Protein AF-A0A359FTW3-F1 (afdb_monomer)

Nearest PDB structures (foldseek):
  6lrd-assembly1_A  TM=8.731E-01  e=3.145E-03  Deinococcus radiodurans
  5f56-assembly1_A  TM=8.018E-01  e=3.336E-03  Deinococcus radiodurans
  5f54-assembly1_A  TM=8.175E-01  e=1.148E-02  Deinococcus radiodurans
  1ir6-assembly1_A  TM=7.589E-01  e=7.605E-03  Thermus thermophilus

Solvent-accessible surface area (backbone atoms only — not comparable to full-atom values): 6173 Å² total; per-residue (Å²): 134,91,88,63,82,82,47,93,84,62,83,66,91,68,74,62,55,25,80,49,40,50,53,51,52,51,51,52,51,50,26,62,75,71,70,46,79,60,72,75,60,60,75,46,25,39,59,31,21,51,34,35,33,69,64,72,44,69,73,44,82,66,46,32,53,45,31,53,54,6,41,53,41,44,64,72,66,49,52,74,74,54,46,53,51,35,49,75,54,72,45,72,97,53,87,72,52,67,66,53,68,58,78,96

Structure (mmCIF, N/CA/C/O backbone):
data_AF-A0A359FTW3-F1
#
_entry.id   AF-A0A359FTW3-F1
#
loop_
_atom_site.group_PDB
_atom_site.id
_atom_site.type_symbol
_atom_site.label_atom_id
_atom_site.label_alt_id
_atom_site.label_comp_id
_atom_site.label_asym_id
_atom_site.label_entity_id
_atom_site.label_seq_id
_atom_site.pdbx_PDB_ins_code
_atom_site.Cartn_x
_atom_site.Cartn_y
_atom_site.Cartn_z
_atom_site.occupancy
_atom_site.B_iso_or_equiv
_atom_site.auth_seq_id
_atom_site.auth_comp_id
_atom_site.auth_asym_id
_atom_site.auth_atom_id
_atom_site.pdbx_PDB_model_num
ATOM 1 N N . SER A 1 1 ? 13.661 11.947 -10.382 1.00 43.00 1 SER A N 1
ATOM 2 C CA . SER A 1 1 ? 12.883 11.599 -11.588 1.00 43.00 1 SER A CA 1
ATOM 3 C C . SER A 1 1 ? 11.426 11.525 -11.181 1.00 43.00 1 SER A C 1
ATOM 5 O O . SER A 1 1 ? 11.129 10.755 -10.280 1.00 43.00 1 SER A O 1
ATOM 7 N N . CYS A 1 2 ? 10.554 12.379 -11.718 1.00 39.38 2 CYS A N 1
ATOM 8 C CA . CYS A 1 2 ? 9.135 12.408 -11.347 1.00 39.38 2 CYS A CA 1
ATOM 9 C C . CYS A 1 2 ? 8.407 11.220 -12.005 1.00 39.38 2 CYS A C 1
ATOM 11 O O . CYS A 1 2 ? 8.451 11.097 -13.229 1.00 39.38 2 CYS A O 1
ATOM 13 N N . LEU A 1 3 ? 7.809 10.332 -11.205 1.00 43.75 3 LEU A N 1
ATOM 14 C CA . LEU A 1 3 ? 6.939 9.243 -11.661 1.00 43.75 3 LEU A CA 1
ATOM 15 C C . LEU A 1 3 ? 5.500 9.768 -11.646 1.00 43.75 3 LEU A C 1
ATOM 17 O O . LEU A 1 3 ? 4.908 9.894 -10.579 1.00 43.75 3 LEU A O 1
ATOM 21 N N . ASP A 1 4 ? 4.977 10.108 -12.824 1.00 48.06 4 ASP A N 1
ATOM 22 C CA . ASP A 1 4 ? 3.608 10.593 -13.008 1.00 48.06 4 ASP A CA 1
ATOM 23 C C . ASP A 1 4 ? 2.803 9.561 -13.825 1.00 48.06 4 ASP A C 1
ATOM 25 O O . ASP A 1 4 ? 3.051 9.415 -15.028 1.00 48.06 4 ASP A O 1
ATOM 29 N N . PRO A 1 5 ? 1.872 8.814 -13.201 1.00 50.19 5 PRO A N 1
ATOM 30 C CA . PRO A 1 5 ? 1.032 7.820 -13.876 1.00 50.19 5 PRO A CA 1
ATOM 31 C C . PRO A 1 5 ? 0.012 8.430 -14.861 1.00 50.19 5 PRO A C 1
ATOM 33 O O . PRO A 1 5 ? -0.681 7.691 -15.558 1.00 50.19 5 PRO A O 1
ATOM 36 N N . LYS A 1 6 ? -0.089 9.767 -14.969 1.00 52.44 6 LYS A N 1
ATOM 37 C CA . LYS A 1 6 ? -0.966 10.453 -15.939 1.00 52.44 6 LYS A CA 1
ATOM 38 C C . LYS A 1 6 ? -0.262 10.889 -17.227 1.00 52.44 6 LYS A C 1
ATOM 40 O O . LYS A 1 6 ? -0.829 11.656 -18.007 1.00 52.44 6 LYS A O 1
ATOM 45 N N . ARG A 1 7 ? 0.956 10.408 -17.490 1.00 53.62 7 ARG A N 1
ATOM 46 C CA . ARG A 1 7 ? 1.619 10.628 -18.784 1.00 53.62 7 ARG A CA 1
ATOM 47 C C . ARG A 1 7 ? 0.863 9.921 -19.914 1.00 53.62 7 ARG A C 1
ATOM 49 O O . ARG A 1 7 ? 0.479 8.761 -19.795 1.00 53.62 7 ARG A O 1
ATOM 56 N N . ALA A 1 8 ? 0.656 10.634 -21.022 1.00 52.62 8 ALA A N 1
ATOM 57 C CA . ALA A 1 8 ? -0.087 10.155 -22.193 1.00 52.62 8 ALA A CA 1
ATOM 58 C C . ALA A 1 8 ? 0.587 8.958 -22.901 1.00 52.62 8 ALA A C 1
ATOM 60 O O . ALA A 1 8 ? -0.053 8.232 -23.654 1.00 52.62 8 ALA A O 1
ATOM 61 N N . ASP A 1 9 ? 1.873 8.759 -22.633 1.00 58.53 9 ASP A N 1
ATOM 62 C CA . ASP A 1 9 ? 2.781 7.726 -23.130 1.00 58.53 9 ASP A CA 1
ATOM 63 C C . ASP A 1 9 ? 2.889 6.501 -22.195 1.00 58.53 9 ASP A C 1
ATOM 65 O O . ASP A 1 9 ? 3.708 5.608 -22.413 1.00 58.53 9 ASP A O 1
ATOM 69 N N . ASP A 1 10 ? 2.053 6.426 -21.157 1.00 56.81 10 ASP A N 1
ATOM 70 C CA . ASP A 1 10 ? 2.075 5.321 -20.206 1.00 56.81 10 ASP A CA 1
ATOM 71 C C . ASP A 1 10 ? 1.340 4.077 -20.755 1.00 56.81 10 ASP A C 1
ATOM 73 O O . ASP A 1 10 ? 0.125 4.077 -20.963 1.00 56.81 10 ASP A O 1
ATOM 77 N N . LEU A 1 11 ? 2.084 2.990 -20.965 1.00 64.06 11 LEU A N 1
ATOM 78 C CA . LEU A 1 11 ? 1.581 1.681 -21.405 1.00 64.06 11 LEU A CA 1
ATOM 79 C C . LEU A 1 11 ? 1.161 0.782 -20.233 1.00 64.06 11 LEU A C 1
ATOM 81 O O . LEU A 1 11 ? 0.777 -0.370 -20.448 1.00 64.06 11 LEU A O 1
ATOM 85 N N . TYR A 1 12 ? 1.265 1.266 -18.992 1.00 66.56 12 TYR A N 1
ATOM 86 C CA . TYR A 1 12 ? 0.974 0.446 -17.830 1.00 66.56 12 TYR A CA 1
ATOM 87 C C . TYR A 1 12 ? -0.529 0.096 -17.752 1.00 66.56 12 TYR A C 1
ATOM 89 O O . TYR A 1 12 ? -1.374 0.993 -17.843 1.00 66.56 12 TYR A 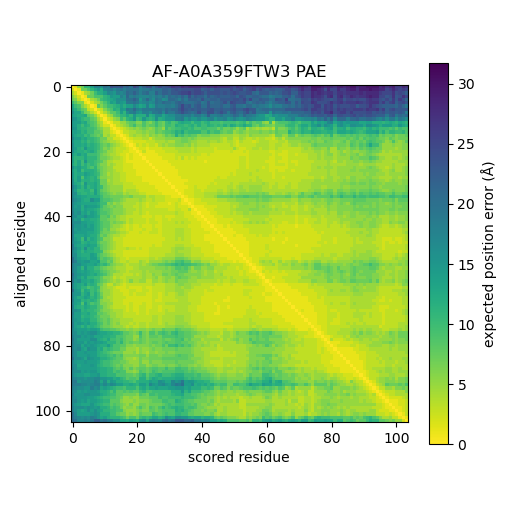O 1
ATOM 97 N N . PRO A 1 13 ? -0.890 -1.196 -17.596 1.00 70.88 13 PRO A N 1
ATOM 98 C CA . PRO A 1 13 ? -2.266 -1.671 -17.766 1.00 70.88 13 PRO A CA 1
ATOM 99 C C . PRO A 1 13 ? -3.226 -1.216 -16.659 1.00 70.88 13 PRO A C 1
ATOM 101 O O . PRO A 1 13 ? -4.436 -1.210 -16.875 1.00 70.88 13 PRO A O 1
ATOM 104 N N . TYR A 1 14 ? -2.713 -0.837 -15.485 1.00 75.88 14 TYR A N 1
ATOM 105 C CA . TYR A 1 14 ? -3.525 -0.416 -14.346 1.00 75.88 14 TYR A CA 1
ATOM 106 C C . TYR A 1 14 ? -3.232 1.044 -13.967 1.00 75.88 14 TYR A C 1
ATOM 108 O O . TYR A 1 14 ? -2.199 1.356 -13.379 1.00 75.88 14 TYR A O 1
ATOM 116 N N . LYS A 1 15 ? -4.147 1.948 -14.333 1.00 72.94 15 LYS A N 1
ATOM 117 C CA . LYS A 1 15 ? -3.966 3.411 -14.240 1.00 72.94 15 LYS A CA 1
ATOM 118 C C . LYS A 1 15 ? -4.265 4.009 -12.872 1.00 72.94 15 LYS A C 1
ATOM 120 O O . LYS A 1 15 ? -3.836 5.122 -12.588 1.00 72.94 15 LYS A O 1
ATOM 125 N N . ASP A 1 16 ? -4.967 3.265 -12.030 1.00 80.12 16 ASP A N 1
ATOM 126 C CA . ASP A 1 16 ? -5.486 3.763 -10.758 1.00 80.12 16 ASP A CA 1
ATOM 127 C C . ASP A 1 16 ? -4.560 3.460 -9.570 1.00 80.12 16 ASP A C 1
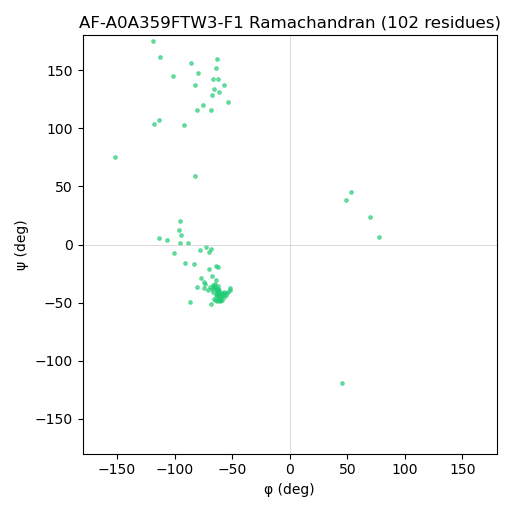ATOM 129 O O . ASP A 1 16 ? -5.015 3.442 -8.429 1.00 80.12 16 ASP A O 1
ATOM 133 N N . LEU A 1 17 ? -3.270 3.176 -9.796 1.00 82.50 17 LEU A N 1
ATOM 134 C CA . LEU A 1 17 ? -2.311 2.947 -8.707 1.00 82.50 17 LEU A CA 1
ATOM 135 C C . LEU A 1 17 ? -2.253 4.154 -7.759 1.00 82.50 17 LEU A C 1
ATOM 137 O O . LEU A 1 17 ? -2.181 5.298 -8.208 1.00 82.50 17 LEU A O 1
ATOM 141 N N . SER A 1 18 ? -2.212 3.892 -6.449 1.00 86.06 18 SER A N 1
ATOM 142 C CA . SER A 1 18 ? -1.908 4.941 -5.467 1.00 86.06 18 SER A CA 1
ATOM 143 C C . SER A 1 18 ? -0.492 5.484 -5.671 1.00 86.06 18 SER A C 1
ATOM 145 O O . SER A 1 18 ? 0.369 4.805 -6.244 1.00 86.06 18 SER A O 1
ATOM 147 N N . GLY A 1 19 ? -0.208 6.683 -5.159 1.00 83.75 19 GLY A N 1
ATOM 148 C CA . GLY A 1 19 ? 1.113 7.302 -5.289 1.00 83.75 19 GLY A CA 1
ATOM 149 C C . GLY A 1 19 ? 2.230 6.402 -4.749 1.00 83.75 19 GLY A C 1
ATOM 150 O O . GLY A 1 19 ? 3.267 6.223 -5.393 1.00 83.75 19 GLY A O 1
ATOM 151 N N . CYS A 1 20 ? 1.996 5.747 -3.608 1.00 87.19 20 CYS A N 1
ATOM 1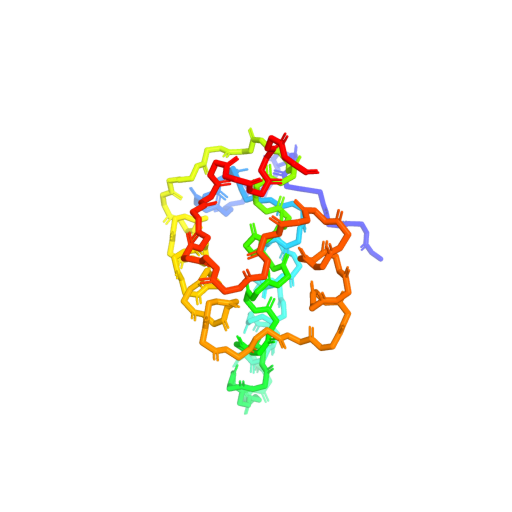52 C CA . CYS A 1 20 ? 2.942 4.775 -3.058 1.00 87.19 20 CYS A CA 1
ATOM 153 C C . CYS A 1 20 ? 2.927 3.440 -3.828 1.00 87.19 20 CYS A C 1
ATOM 155 O O . CYS A 1 20 ? 3.973 2.809 -3.981 1.00 87.19 20 CYS A O 1
ATOM 157 N N . GLY A 1 21 ? 1.776 3.036 -4.377 1.00 87.69 21 GLY A N 1
ATOM 158 C CA . GLY A 1 21 ? 1.640 1.867 -5.248 1.00 87.69 21 GLY A CA 1
ATOM 159 C C . GLY A 1 21 ? 2.514 1.960 -6.501 1.00 87.69 21 GLY A C 1
ATOM 160 O O . GLY A 1 21 ? 3.201 0.999 -6.837 1.00 87.69 21 GLY A O 1
ATOM 161 N N . VAL A 1 22 ? 2.591 3.131 -7.140 1.00 88.12 22 VAL A N 1
ATOM 162 C CA . VAL A 1 22 ? 3.502 3.365 -8.277 1.00 88.12 22 VAL A CA 1
ATOM 163 C C . VAL A 1 22 ? 4.962 3.155 -7.867 1.00 88.12 22 VAL A C 1
ATOM 165 O O . VAL A 1 22 ? 5.702 2.438 -8.544 1.00 88.12 22 VAL A O 1
ATOM 168 N N . GLY A 1 23 ? 5.379 3.728 -6.733 1.00 89.12 23 GLY A N 1
ATOM 169 C CA . GLY A 1 23 ? 6.736 3.559 -6.203 1.00 89.12 23 GLY A CA 1
ATOM 170 C C . GLY A 1 23 ? 7.065 2.103 -5.859 1.00 89.12 23 GLY A C 1
ATOM 171 O O . GLY A 1 23 ? 8.153 1.617 -6.175 1.00 89.12 23 GLY A O 1
ATOM 172 N N . PHE A 1 24 ? 6.108 1.380 -5.276 1.00 90.94 24 PHE A N 1
ATOM 173 C CA . PHE A 1 24 ? 6.243 -0.043 -4.976 1.00 90.94 24 PHE A CA 1
ATOM 174 C C . PHE A 1 24 ? 6.434 -0.873 -6.247 1.00 90.94 24 PHE A C 1
ATOM 176 O O . PHE A 1 24 ? 7.360 -1.678 -6.322 1.00 90.94 24 PHE A O 1
ATOM 183 N N . LYS A 1 25 ? 5.608 -0.651 -7.276 1.00 88.69 25 LYS A N 1
ATOM 184 C CA . LYS A 1 25 ? 5.710 -1.360 -8.559 1.00 88.69 25 LYS A CA 1
ATOM 185 C C . LYS A 1 25 ? 7.003 -1.030 -9.298 1.00 88.69 25 LYS A C 1
ATOM 187 O O . LYS A 1 25 ? 7.614 -1.927 -9.874 1.00 88.69 25 LYS A O 1
ATOM 192 N N . PHE A 1 26 ? 7.463 0.217 -9.218 1.00 89.12 26 PHE A N 1
ATOM 193 C CA . PHE A 1 26 ? 8.772 0.609 -9.733 1.00 89.12 26 PHE A CA 1
ATOM 194 C C . PHE A 1 26 ? 9.902 -0.161 -9.041 1.00 89.12 26 PHE A C 1
ATOM 196 O O . PHE A 1 26 ? 10.742 -0.755 -9.713 1.00 89.12 26 PHE A O 1
ATOM 203 N N . MET A 1 27 ? 9.897 -0.216 -7.706 1.00 89.88 27 MET A N 1
ATOM 204 C CA . MET A 1 27 ? 10.902 -0.967 -6.951 1.00 89.88 27 MET A CA 1
ATOM 205 C C . MET A 1 27 ? 10.815 -2.472 -7.228 1.00 89.88 27 MET A C 1
ATOM 207 O O . MET A 1 27 ? 11.838 -3.132 -7.366 1.00 89.88 27 MET A O 1
ATOM 211 N N . GLN A 1 28 ? 9.604 -3.012 -7.384 1.00 90.00 28 GLN A N 1
ATOM 212 C CA . GLN A 1 28 ? 9.386 -4.407 -7.757 1.00 90.00 28 GLN A CA 1
ATOM 213 C C . GLN A 1 28 ? 10.016 -4.711 -9.122 1.00 90.00 28 GLN A C 1
ATOM 215 O O . GLN A 1 28 ? 10.756 -5.684 -9.252 1.00 90.00 28 GLN A O 1
ATOM 220 N N . ALA A 1 29 ? 9.770 -3.865 -10.126 1.00 88.94 29 ALA A N 1
ATOM 221 C CA . ALA A 1 29 ? 10.372 -3.998 -11.450 1.00 88.94 29 ALA A CA 1
ATOM 222 C C . ALA A 1 29 ? 11.901 -3.854 -11.402 1.00 88.94 29 ALA A C 1
ATOM 224 O O . ALA A 1 29 ? 12.610 -4.629 -12.040 1.00 88.94 29 ALA A O 1
ATOM 225 N N . PHE A 1 30 ? 12.416 -2.913 -10.606 1.00 90.88 30 PHE A N 1
ATOM 226 C CA . PHE A 1 30 ? 13.849 -2.726 -10.395 1.00 90.88 30 PHE A CA 1
ATOM 227 C C . PHE A 1 30 ? 14.505 -3.971 -9.782 1.00 90.88 30 PHE A C 1
ATOM 229 O O . PHE A 1 30 ? 15.514 -4.455 -10.293 1.00 90.88 30 PHE A O 1
ATOM 236 N N . CYS A 1 31 ? 13.912 -4.538 -8.729 1.00 92.06 31 CYS A N 1
ATOM 237 C CA . CYS A 1 31 ? 14.400 -5.766 -8.111 1.00 92.06 31 CYS A CA 1
ATOM 238 C C . CYS A 1 31 ? 14.398 -6.938 -9.095 1.00 92.06 31 CYS A C 1
ATOM 240 O O . CYS A 1 31 ? 15.406 -7.628 -9.205 1.00 92.06 31 CYS A O 1
ATOM 242 N N . LEU A 1 32 ? 13.315 -7.118 -9.858 1.00 90.38 32 LEU A N 1
ATOM 243 C CA . LEU A 1 32 ? 13.225 -8.164 -10.881 1.00 90.38 32 LEU A CA 1
ATOM 244 C C . LEU A 1 32 ? 14.294 -8.003 -11.969 1.00 90.38 32 LEU A C 1
ATOM 246 O O . LEU A 1 32 ? 14.933 -8.981 -12.345 1.00 90.38 32 LEU A O 1
ATOM 250 N N . HIS A 1 33 ? 14.521 -6.776 -12.441 1.00 92.25 33 HIS A N 1
ATOM 251 C CA . HIS A 1 33 ? 15.515 -6.486 -13.474 1.00 92.25 33 HIS A CA 1
ATOM 252 C C . HIS A 1 33 ? 16.953 -6.754 -13.005 1.00 92.25 33 HIS A C 1
ATOM 254 O O . HIS A 1 33 ? 17.780 -7.235 -13.774 1.00 92.25 33 HIS A O 1
ATOM 260 N N . HIS A 1 34 ? 17.255 -6.462 -11.739 1.00 92.31 34 HIS A N 1
ATOM 261 C CA . HIS A 1 34 ? 18.589 -6.640 -11.163 1.00 92.31 34 HIS A CA 1
ATOM 262 C C . HIS A 1 34 ? 18.783 -7.977 -10.424 1.00 92.31 34 HIS A C 1
ATOM 264 O O . HIS A 1 34 ? 19.864 -8.222 -9.892 1.00 92.31 34 HIS A O 1
ATOM 270 N N . GLY A 1 35 ? 17.765 -8.844 -10.386 1.00 92.81 35 GLY A N 1
ATOM 271 C CA . GLY A 1 35 ? 17.818 -10.130 -9.686 1.00 92.81 35 GLY A CA 1
ATOM 272 C C . GLY A 1 35 ? 17.849 -10.017 -8.156 1.00 92.81 35 GLY A C 1
ATOM 273 O O . GLY A 1 35 ? 18.341 -10.924 -7.486 1.00 92.81 35 GLY A O 1
ATOM 274 N N . PHE A 1 36 ? 17.356 -8.914 -7.588 1.00 92.75 36 PHE A N 1
ATOM 275 C CA . PHE A 1 36 ? 17.241 -8.749 -6.139 1.00 92.75 36 PHE A CA 1
ATOM 276 C C . PHE A 1 36 ? 16.009 -9.483 -5.580 1.00 92.75 36 PHE A C 1
ATOM 278 O O . PHE A 1 36 ? 14.970 -9.534 -6.244 1.00 92.75 36 PHE A O 1
ATOM 285 N N . PRO A 1 37 ? 16.085 -9.997 -4.337 1.00 92.38 37 PRO A N 1
ATOM 286 C CA . PRO A 1 37 ? 14.941 -10.605 -3.661 1.00 92.38 37 PRO A CA 1
ATOM 287 C C . PRO A 1 37 ? 13.813 -9.586 -3.438 1.00 92.38 37 PRO A C 1
ATOM 289 O O . PRO A 1 37 ? 14.068 -8.423 -3.117 1.00 92.38 37 PRO A O 1
ATOM 292 N N . LEU A 1 38 ? 12.562 -10.033 -3.575 1.00 90.12 38 LEU A N 1
ATOM 293 C CA . LEU A 1 38 ? 11.362 -9.205 -3.382 1.00 90.12 38 LEU A CA 1
ATOM 294 C C . LEU A 1 38 ? 10.841 -9.243 -1.940 1.00 90.12 38 LEU A C 1
ATOM 296 O O . LEU A 1 38 ? 10.078 -8.374 -1.527 1.00 90.12 38 LEU A O 1
ATOM 300 N N . GLU A 1 39 ? 11.276 -10.215 -1.145 1.00 90.06 39 GLU A N 1
ATOM 301 C CA . GLU A 1 39 ? 10.885 -10.397 0.252 1.00 90.06 39 GLU A CA 1
ATOM 302 C C . GLU A 1 39 ? 11.097 -9.137 1.111 1.00 90.06 39 GLU A C 1
ATOM 304 O O . GLU A 1 39 ? 10.218 -8.817 1.917 1.00 90.06 39 GLU A O 1
ATOM 309 N N . PRO A 1 40 ? 12.198 -8.367 0.960 1.00 88.56 40 PRO A N 1
ATOM 310 C CA . PRO A 1 40 ? 12.360 -7.104 1.674 1.00 88.56 40 PRO A CA 1
ATOM 311 C C . PRO A 1 40 ? 11.327 -6.055 1.258 1.00 88.56 40 PRO A C 1
ATOM 313 O O . PRO A 1 40 ? 10.884 -5.278 2.101 1.00 88.56 40 PRO A O 1
ATOM 316 N N . LEU A 1 41 ? 10.925 -6.045 -0.016 1.00 89.56 41 LEU A N 1
ATOM 317 C CA . LEU A 1 41 ? 9.956 -5.094 -0.552 1.00 89.56 41 LEU A CA 1
ATOM 318 C C . LEU A 1 41 ? 8.550 -5.353 0.007 1.00 89.56 41 LEU A C 1
ATOM 320 O O . LEU A 1 41 ? 7.837 -4.411 0.344 1.00 89.56 41 LEU A O 1
ATOM 324 N N . TYR A 1 42 ? 8.171 -6.618 0.205 1.00 89.38 42 TYR A N 1
ATOM 325 C CA . TYR A 1 42 ? 6.865 -6.980 0.771 1.00 89.38 42 TYR A CA 1
ATOM 326 C C . TYR A 1 42 ? 6.641 -6.479 2.202 1.00 89.38 42 TYR A C 1
ATOM 328 O O . TYR A 1 42 ? 5.497 -6.340 2.618 1.00 89.38 42 TYR A O 1
ATOM 336 N N . LYS A 1 43 ? 7.701 -6.128 2.942 1.00 87.75 43 LYS A N 1
ATOM 337 C CA . LYS A 1 43 ? 7.60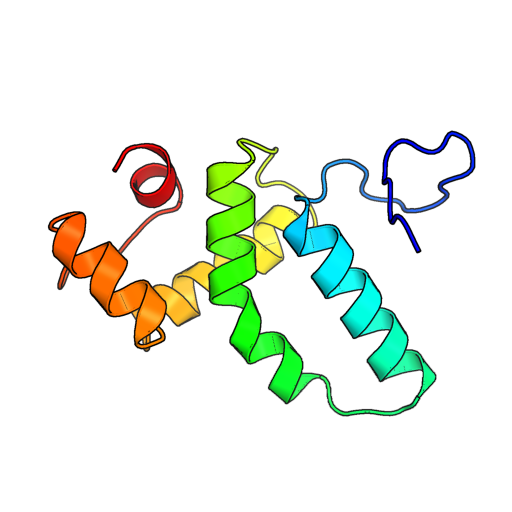4 -5.500 4.276 1.00 87.75 43 LYS A CA 1
ATOM 338 C C . LYS A 1 43 ? 7.087 -4.058 4.258 1.00 87.75 43 LYS A C 1
ATOM 340 O O . LYS A 1 43 ? 6.946 -3.459 5.319 1.00 87.75 43 LYS A O 1
ATOM 345 N N . TYR A 1 44 ? 6.907 -3.478 3.074 1.00 89.06 44 TYR A N 1
ATOM 346 C CA . TYR A 1 44 ? 6.378 -2.128 2.883 1.00 89.06 44 TYR A CA 1
ATOM 347 C C . TYR A 1 44 ? 4.936 -2.139 2.357 1.00 89.06 44 TYR A C 1
ATOM 349 O O . TYR A 1 44 ? 4.386 -1.078 2.068 1.00 89.06 44 TYR A O 1
ATOM 357 N N . LEU A 1 45 ? 4.316 -3.319 2.212 1.00 90.69 45 LEU A N 1
ATOM 358 C CA . LEU A 1 45 ? 2.931 -3.437 1.749 1.00 90.69 45 LEU A CA 1
ATOM 359 C C . LEU A 1 45 ? 1.943 -2.793 2.722 1.00 90.69 45 LEU A C 1
ATOM 361 O O . LEU A 1 45 ? 0.929 -2.261 2.284 1.00 90.69 45 LEU A O 1
ATOM 365 N N . ASP A 1 46 ? 2.247 -2.794 4.016 1.00 89.75 46 ASP A N 1
ATOM 366 C CA . ASP A 1 46 ? 1.491 -2.077 5.040 1.00 89.75 46 ASP A CA 1
ATOM 367 C C . ASP A 1 46 ? 1.401 -0.566 4.752 1.00 89.75 46 ASP A C 1
ATOM 369 O O . ASP A 1 46 ? 0.315 0.009 4.781 1.00 89.75 46 ASP A O 1
ATOM 373 N N . LEU A 1 47 ? 2.513 0.068 4.372 1.00 90.00 47 LEU A N 1
ATOM 374 C CA . LEU A 1 47 ? 2.541 1.477 3.967 1.00 90.00 47 LEU A CA 1
ATOM 375 C C . LEU A 1 47 ? 1.797 1.712 2.649 1.00 90.00 47 LEU A C 1
ATOM 377 O O . LEU A 1 47 ? 1.103 2.718 2.503 1.00 90.00 47 LEU A O 1
ATOM 381 N N . VAL A 1 48 ? 1.911 0.781 1.697 1.00 91.69 48 VAL A N 1
ATOM 382 C CA . VAL A 1 48 ? 1.168 0.855 0.429 1.00 91.69 48 VAL A CA 1
ATOM 383 C C . VAL A 1 48 ? -0.336 0.769 0.683 1.00 91.69 48 VAL A C 1
ATOM 385 O O . VAL A 1 48 ? -1.086 1.551 0.110 1.00 91.69 48 VAL A O 1
ATOM 388 N N . ALA A 1 49 ? -0.780 -0.121 1.573 1.00 90.75 49 ALA A N 1
ATOM 389 C CA . ALA A 1 49 ? -2.176 -0.237 1.982 1.00 90.75 49 ALA A CA 1
ATOM 390 C C . ALA A 1 49 ? -2.700 1.061 2.610 1.00 90.75 49 ALA A C 1
ATOM 392 O O . ALA A 1 49 ? -3.776 1.522 2.230 1.00 90.75 49 ALA A O 1
ATOM 393 N N . VAL A 1 50 ? -1.919 1.684 3.500 1.00 89.06 50 VAL A N 1
ATOM 394 C CA . VAL A 1 50 ? -2.267 2.991 4.075 1.00 89.06 50 VAL A CA 1
ATOM 395 C C . VAL A 1 50 ? -2.369 4.059 2.985 1.00 89.06 50 VAL A C 1
ATOM 397 O O . VAL A 1 50 ? -3.359 4.775 2.941 1.00 89.06 50 VAL A O 1
ATOM 400 N N . SER A 1 51 ? -1.422 4.122 2.043 1.00 90.25 51 SER A N 1
ATOM 401 C CA . SER A 1 51 ? -1.486 5.071 0.919 1.00 90.25 51 SER A CA 1
ATOM 402 C C . SER A 1 51 ? -2.681 4.835 -0.005 1.00 90.25 51 SER A C 1
ATOM 404 O O . SER A 1 51 ? -3.284 5.800 -0.454 1.00 90.25 51 SER A O 1
ATOM 406 N N . ILE A 1 52 ? -3.045 3.583 -0.293 1.00 89.62 52 ILE A N 1
ATOM 407 C CA . ILE A 1 52 ? -4.234 3.262 -1.100 1.00 89.62 52 ILE A CA 1
ATOM 408 C C . ILE A 1 52 ? -5.501 3.777 -0.413 1.00 89.62 52 ILE A C 1
ATOM 410 O O . ILE A 1 52 ? -6.365 4.345 -1.079 1.00 89.62 52 ILE A O 1
ATOM 414 N N . ALA A 1 53 ? -5.598 3.610 0.908 1.00 88.38 53 ALA A N 1
ATOM 415 C CA . ALA A 1 53 ? -6.699 4.159 1.687 1.00 88.38 53 ALA A CA 1
ATOM 416 C C . ALA A 1 53 ? -6.682 5.701 1.676 1.00 88.38 53 ALA A C 1
ATOM 418 O O . ALA A 1 53 ? -7.703 6.320 1.385 1.00 88.38 53 ALA A O 1
ATOM 419 N N . SER A 1 54 ? -5.526 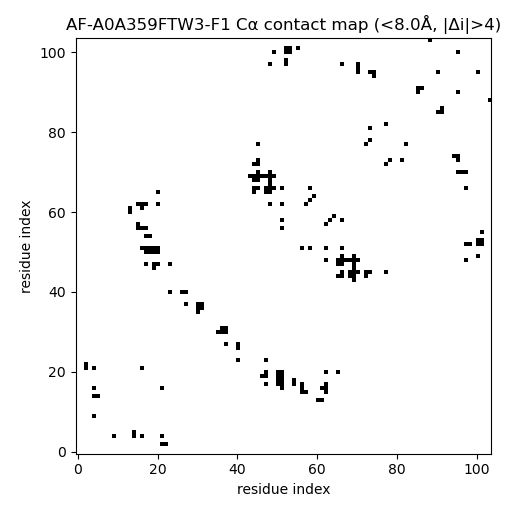6.327 1.921 1.00 87.00 54 SER A N 1
ATOM 420 C CA . SER A 1 54 ? -5.387 7.790 1.972 1.00 87.00 54 SER A CA 1
ATOM 421 C C . SER A 1 54 ? -5.632 8.490 0.633 1.00 87.00 54 SER A C 1
ATOM 423 O O . SER A 1 54 ? -6.199 9.578 0.622 1.00 87.00 54 SER A O 1
ATOM 425 N N . ASP A 1 55 ? -5.245 7.881 -0.490 1.00 85.69 55 ASP A N 1
ATOM 426 C CA . ASP A 1 55 ? -5.418 8.470 -1.825 1.00 85.69 55 ASP A CA 1
ATOM 427 C C . ASP A 1 55 ? -6.867 8.347 -2.347 1.00 85.69 55 ASP A C 1
ATOM 429 O O . ASP A 1 55 ? -7.175 8.870 -3.418 1.00 85.69 55 ASP A O 1
ATOM 433 N N . ILE A 1 56 ? -7.763 7.661 -1.615 1.00 82.94 56 ILE A N 1
ATOM 434 C CA . ILE A 1 56 ? -9.171 7.402 -1.989 1.00 82.94 56 ILE A CA 1
ATOM 435 C C . ILE A 1 56 ? -9.269 6.858 -3.431 1.00 82.94 56 ILE A C 1
ATOM 437 O O . ILE A 1 56 ? -10.154 7.204 -4.216 1.00 82.94 56 ILE A O 1
ATOM 441 N N . VAL A 1 57 ? -8.318 5.999 -3.808 1.00 84.56 57 VAL A N 1
ATOM 442 C CA . VAL A 1 57 ? -8.291 5.361 -5.130 1.00 84.56 57 VAL A CA 1
ATOM 443 C C . VAL A 1 57 ? -9.143 4.091 -5.137 1.00 84.56 57 VAL A C 1
ATOM 445 O O . VAL A 1 57 ? -9.334 3.458 -4.093 1.00 84.56 57 VAL A O 1
ATOM 448 N N . PRO A 1 58 ? -9.636 3.653 -6.308 1.00 82.88 58 PRO A N 1
ATOM 449 C CA . PRO A 1 58 ? -10.305 2.367 -6.427 1.00 82.88 58 PRO A CA 1
ATOM 450 C C . PRO A 1 58 ? -9.440 1.223 -5.875 1.00 82.88 58 PRO A C 1
ATOM 452 O O . PRO A 1 58 ? -8.320 0.973 -6.334 1.00 82.88 58 PRO A O 1
ATOM 455 N N . VAL A 1 59 ? -9.981 0.486 -4.901 1.00 85.31 59 VAL A N 1
ATOM 456 C CA . VAL A 1 59 ? -9.388 -0.755 -4.370 1.00 85.31 59 VAL A CA 1
ATOM 457 C C . VAL A 1 59 ? -9.755 -1.916 -5.302 1.00 85.31 59 VAL A C 1
ATOM 459 O O . VAL A 1 59 ? -10.421 -2.882 -4.927 1.00 85.31 59 VAL A O 1
ATOM 462 N N . THR A 1 60 ? -9.362 -1.793 -6.567 1.00 86.69 60 THR A N 1
ATOM 463 C CA . THR A 1 60 ? -9.570 -2.785 -7.629 1.00 86.69 60 THR A CA 1
ATOM 464 C C . THR A 1 60 ? -8.215 -3.261 -8.160 1.00 86.69 60 THR A C 1
ATOM 466 O O . THR A 1 60 ? -7.169 -2.818 -7.68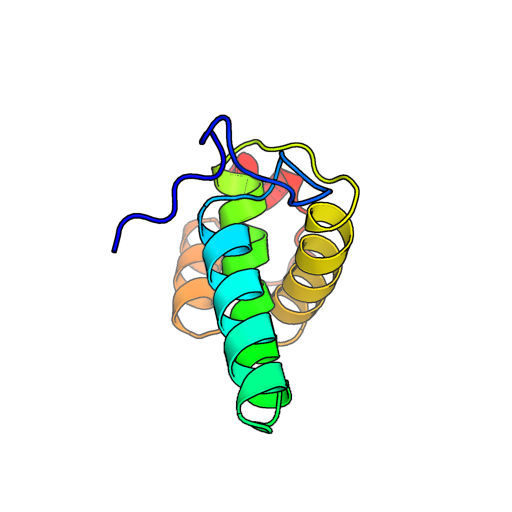6 1.00 86.69 60 THR A O 1
ATOM 469 N N . GLY A 1 61 ? -8.217 -4.250 -9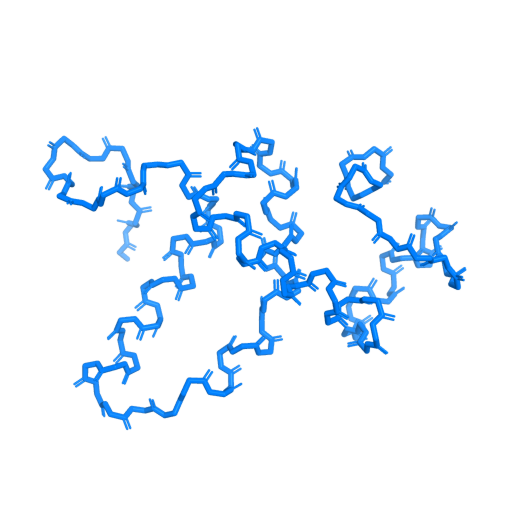.061 1.00 87.56 61 GLY A N 1
ATOM 470 C CA . GLY A 1 61 ? -7.007 -4.742 -9.730 1.00 87.56 61 GLY A CA 1
ATOM 471 C C . GLY A 1 61 ? -5.818 -4.964 -8.788 1.00 87.56 61 GLY A C 1
ATOM 472 O O . GLY A 1 61 ? -5.892 -5.755 -7.845 1.00 87.56 61 GLY A O 1
ATOM 473 N N . GLU A 1 62 ? -4.727 -4.244 -9.047 1.00 87.94 62 GLU A N 1
ATOM 474 C CA . GLU A 1 62 ? -3.482 -4.355 -8.283 1.00 87.94 62 GLU A CA 1
ATOM 475 C C . GLU A 1 62 ? -3.559 -3.709 -6.902 1.00 87.94 62 GLU A C 1
ATOM 477 O O . GLU A 1 62 ? -3.038 -4.274 -5.937 1.00 87.94 62 GLU A O 1
ATOM 482 N N . ASN A 1 63 ? -4.258 -2.575 -6.781 1.00 89.81 63 ASN A N 1
ATOM 483 C CA . ASN A 1 63 ? -4.472 -1.930 -5.488 1.00 89.81 63 ASN A CA 1
ATOM 484 C C . ASN A 1 63 ? -5.159 -2.887 -4.528 1.00 89.81 63 ASN A C 1
ATOM 486 O O . ASN A 1 63 ? -4.736 -2.995 -3.388 1.00 89.81 63 ASN A O 1
ATOM 490 N N . ARG A 1 64 ? -6.166 -3.640 -4.986 1.00 90.50 64 ARG A N 1
ATOM 491 C CA . ARG A 1 64 ? -6.865 -4.620 -4.144 1.00 90.50 64 ARG A CA 1
ATOM 492 C C . ARG A 1 64 ? -5.924 -5.664 -3.557 1.00 90.50 64 ARG A C 1
ATOM 494 O O . ARG A 1 64 ? -6.047 -6.010 -2.385 1.00 90.50 64 ARG A O 1
ATOM 501 N N . ILE A 1 65 ? -5.005 -6.178 -4.369 1.00 91.38 65 ILE A N 1
ATOM 502 C CA . ILE A 1 65 ? -4.066 -7.218 -3.947 1.00 91.38 65 ILE A CA 1
ATOM 503 C C . ILE A 1 65 ? -3.080 -6.636 -2.930 1.00 91.38 65 ILE A C 1
ATOM 505 O O . ILE A 1 65 ? -2.944 -7.178 -1.833 1.00 91.38 65 ILE A O 1
ATOM 509 N N . MET A 1 66 ? -2.447 -5.506 -3.258 1.00 92.25 66 MET A N 1
ATOM 510 C CA . MET A 1 66 ? -1.490 -4.841 -2.366 1.00 92.25 66 MET A CA 1
ATOM 511 C C . MET A 1 66 ? -2.143 -4.415 -1.048 1.00 92.25 66 MET A C 1
ATOM 513 O O . MET A 1 66 ? -1.598 -4.674 0.021 1.00 92.25 66 MET A O 1
ATOM 517 N N . ALA A 1 67 ? -3.342 -3.840 -1.125 1.00 91.44 67 ALA A N 1
ATOM 518 C CA . ALA A 1 67 ? -4.158 -3.452 0.014 1.00 91.44 67 ALA A CA 1
ATOM 519 C C . ALA A 1 67 ? -4.478 -4.652 0.914 1.00 91.44 67 ALA A C 1
ATOM 521 O O . ALA A 1 67 ? -4.278 -4.581 2.122 1.00 91.44 67 ALA A O 1
ATOM 522 N N . SER A 1 68 ? -4.923 -5.773 0.339 1.00 91.25 68 SER A N 1
ATOM 523 C CA . SER A 1 68 ? -5.267 -6.977 1.103 1.00 91.25 68 SER A CA 1
ATOM 524 C C . SER A 1 68 ? -4.067 -7.537 1.867 1.00 91.25 68 SER A C 1
ATOM 526 O O . SER A 1 68 ? -4.190 -7.851 3.050 1.00 91.25 68 SER A O 1
ATOM 528 N N . PHE A 1 69 ? -2.906 -7.663 1.219 1.00 91.75 69 PHE A N 1
ATOM 529 C CA . PHE A 1 69 ? -1.703 -8.169 1.884 1.00 91.75 69 PHE A CA 1
ATOM 530 C C . PHE A 1 69 ? -1.134 -7.172 2.898 1.00 91.75 69 PHE A C 1
ATOM 532 O O . PHE A 1 69 ? -0.726 -7.573 3.987 1.00 91.75 69 PHE A O 1
ATOM 539 N N . GLY A 1 70 ? -1.153 -5.876 2.578 1.00 91.56 70 GLY A N 1
ATOM 540 C CA . GLY A 1 70 ? -0.723 -4.830 3.499 1.00 91.56 70 GLY A CA 1
ATOM 541 C C . GLY A 1 70 ? -1.591 -4.763 4.750 1.00 91.56 70 GLY A C 1
ATOM 542 O O . GLY A 1 70 ? -1.059 -4.653 5.847 1.00 91.56 70 GLY A O 1
ATOM 543 N N . LEU A 1 71 ? -2.908 -4.935 4.616 1.00 90.38 71 LEU A N 1
ATOM 544 C CA . LEU A 1 71 ? -3.834 -4.980 5.747 1.00 90.38 71 LEU A CA 1
ATOM 545 C C . LEU A 1 71 ? -3.617 -6.219 6.626 1.00 90.38 71 LEU A C 1
ATOM 547 O O . LEU A 1 71 ? -3.619 -6.116 7.849 1.00 90.38 71 LEU A O 1
ATOM 551 N N . GLN A 1 72 ? -3.378 -7.387 6.022 1.00 90.38 72 GLN A N 1
ATOM 552 C CA . GLN A 1 72 ? -3.022 -8.597 6.774 1.00 90.38 72 GLN A CA 1
ATOM 553 C C . GLN A 1 72 ? -1.731 -8.403 7.573 1.00 90.38 72 GLN A C 1
ATOM 555 O O . GLN A 1 72 ? -1.659 -8.796 8.737 1.00 90.38 72 GLN A O 1
ATOM 560 N N . GLN A 1 73 ? -0.718 -7.779 6.967 1.00 89.38 73 GLN A N 1
ATOM 561 C CA . GLN A 1 73 ? 0.529 -7.448 7.651 1.00 89.38 73 GLN A CA 1
ATOM 562 C C . GLN A 1 73 ? 0.298 -6.440 8.780 1.00 89.38 73 GLN A C 1
ATOM 564 O O . GLN A 1 73 ? 0.789 -6.645 9.887 1.00 89.38 73 GLN A O 1
ATOM 569 N N . LEU A 1 74 ? -0.507 -5.410 8.523 1.00 88.06 74 LEU A N 1
ATOM 570 C CA . LEU A 1 74 ? -0.862 -4.381 9.489 1.00 88.06 74 LEU A CA 1
ATOM 571 C C . LEU A 1 74 ? -1.611 -4.951 10.708 1.00 88.06 74 LEU A C 1
ATOM 573 O O . LEU A 1 74 ? -1.342 -4.541 11.831 1.00 88.06 74 LEU A O 1
ATOM 577 N N . ASN A 1 75 ? -2.510 -5.916 10.501 1.00 87.44 75 ASN A N 1
ATOM 578 C CA . ASN A 1 75 ? -3.254 -6.577 11.578 1.00 87.44 75 ASN A CA 1
ATOM 579 C C . ASN A 1 75 ? -2.418 -7.617 12.342 1.00 87.44 75 ASN A C 1
ATOM 581 O O . ASN A 1 75 ? -2.676 -7.864 13.517 1.00 87.44 75 ASN A O 1
ATOM 585 N N . LYS A 1 76 ? -1.428 -8.243 11.693 1.00 87.69 76 LYS A N 1
ATOM 586 C CA . LYS A 1 76 ? -0.602 -9.292 12.308 1.00 87.69 76 LYS A CA 1
ATOM 587 C C . LYS A 1 76 ? 0.601 -8.732 13.064 1.00 87.69 76 LYS A C 1
ATOM 589 O O . LYS A 1 76 ? 0.856 -9.137 14.193 1.00 87.69 76 LYS A O 1
ATOM 594 N N . GLU A 1 77 ? 1.364 -7.850 12.427 1.00 85.12 77 GLU A N 1
ATOM 595 C CA . GLU A 1 77 ? 2.604 -7.295 12.971 1.00 85.12 77 GLU A CA 1
ATOM 596 C C . GLU A 1 77 ? 2.846 -5.885 12.394 1.00 85.12 77 GLU A C 1
ATOM 598 O O . GLU A 1 77 ? 3.675 -5.700 11.497 1.00 85.12 77 GLU A O 1
ATOM 603 N N . PRO A 1 78 ? 2.102 -4.868 12.872 1.00 83.44 78 PRO A N 1
ATOM 604 C CA . PRO A 1 78 ? 2.257 -3.502 12.391 1.00 83.44 78 PRO A CA 1
ATOM 605 C C . PRO A 1 78 ? 3.627 -2.950 12.779 1.00 83.44 78 PRO A C 1
ATOM 607 O O . PRO A 1 78 ? 4.112 -3.162 13.893 1.00 83.44 78 PRO A O 1
ATOM 610 N N . ARG A 1 79 ? 4.237 -2.170 11.884 1.00 85.12 79 ARG A N 1
ATOM 611 C CA . ARG A 1 79 ? 5.512 -1.489 12.155 1.00 85.12 79 ARG A CA 1
ATOM 612 C C . ARG A 1 79 ? 5.352 -0.464 13.270 1.00 85.12 79 ARG A C 1
ATOM 614 O O . ARG A 1 79 ? 4.301 0.153 13.400 1.00 85.12 79 ARG A O 1
ATOM 621 N N . THR A 1 80 ? 6.424 -0.191 14.011 1.00 86.19 80 THR A N 1
ATOM 622 C CA . THR A 1 80 ? 6.422 0.752 15.147 1.00 86.19 80 THR A CA 1
ATOM 623 C C . THR A 1 80 ? 5.838 2.127 14.799 1.00 86.19 80 THR A C 1
ATOM 625 O O . THR A 1 80 ? 5.109 2.706 15.598 1.00 86.19 80 THR A O 1
ATOM 628 N N . GLY A 1 81 ? 6.101 2.639 13.590 1.00 84.19 81 GLY A N 1
ATOM 629 C CA . GLY A 1 81 ? 5.505 3.896 13.123 1.00 84.19 81 GLY A CA 1
ATOM 630 C C . GLY A 1 81 ? 3.980 3.821 12.993 1.00 84.19 81 GLY A C 1
ATOM 631 O O . GLY A 1 81 ? 3.278 4.709 13.468 1.00 84.19 81 GLY A O 1
ATOM 632 N N . LEU A 1 82 ? 3.465 2.732 12.417 1.00 84.31 82 LEU A N 1
ATOM 633 C CA . LEU A 1 82 ? 2.028 2.510 12.251 1.00 84.31 82 LEU A CA 1
ATOM 634 C C . LEU A 1 82 ? 1.349 2.154 13.578 1.00 84.31 82 LEU A C 1
ATOM 636 O O . LEU A 1 82 ? 0.239 2.606 13.817 1.00 84.31 82 LEU A O 1
ATOM 640 N N . GLN A 1 83 ? 2.025 1.444 14.486 1.00 85.75 83 GLN A N 1
ATOM 641 C CA . GLN A 1 83 ? 1.534 1.189 15.847 1.00 85.75 83 GLN A CA 1
ATOM 642 C C . GLN A 1 83 ? 1.192 2.482 16.588 1.00 85.75 83 GLN A C 1
ATOM 644 O O . GLN A 1 83 ? 0.142 2.573 17.219 1.00 85.75 83 GLN A O 1
ATOM 649 N N . SER A 1 84 ? 2.048 3.499 16.487 1.00 85.69 84 SER A N 1
ATOM 650 C CA . SER A 1 84 ? 1.780 4.807 17.090 1.00 85.69 84 SER A CA 1
ATOM 651 C C . SER A 1 84 ? 0.533 5.465 16.497 1.00 85.69 84 SER A C 1
ATOM 653 O O . SER A 1 84 ? -0.273 6.015 17.242 1.00 85.69 84 SER A O 1
ATOM 655 N N . ILE A 1 85 ? 0.333 5.360 15.179 1.00 84.19 85 ILE A N 1
ATOM 656 C CA . ILE A 1 85 ? -0.858 5.895 14.501 1.00 84.19 85 ILE A CA 1
ATOM 657 C C . ILE A 1 85 ? -2.116 5.141 14.952 1.00 84.19 85 ILE A C 1
ATOM 659 O O . ILE A 1 85 ? -3.088 5.771 15.352 1.00 84.19 85 ILE A O 1
ATOM 663 N N . ILE A 1 86 ? -2.074 3.806 14.986 1.00 85.31 86 ILE A N 1
ATOM 664 C CA . ILE A 1 86 ? -3.175 2.944 15.451 1.00 85.31 86 ILE A CA 1
ATOM 665 C C . ILE A 1 86 ? -3.575 3.291 16.892 1.00 85.31 86 ILE A C 1
ATOM 667 O O . ILE A 1 86 ? -4.764 3.349 17.218 1.00 85.31 86 ILE A O 1
ATOM 671 N N . ARG A 1 87 ? -2.590 3.555 17.759 1.00 85.75 87 ARG A N 1
ATOM 672 C CA . ARG A 1 87 ? -2.824 3.998 19.140 1.00 85.75 87 ARG A CA 1
ATOM 673 C C . ARG A 1 87 ? -3.524 5.349 19.195 1.00 85.75 87 ARG A C 1
ATOM 675 O O . ARG A 1 87 ? -4.525 5.473 19.892 1.00 85.75 87 ARG A O 1
ATOM 682 N N . ILE A 1 88 ? -3.041 6.337 18.440 1.00 85.56 88 ILE A N 1
ATOM 683 C CA . ILE A 1 88 ? -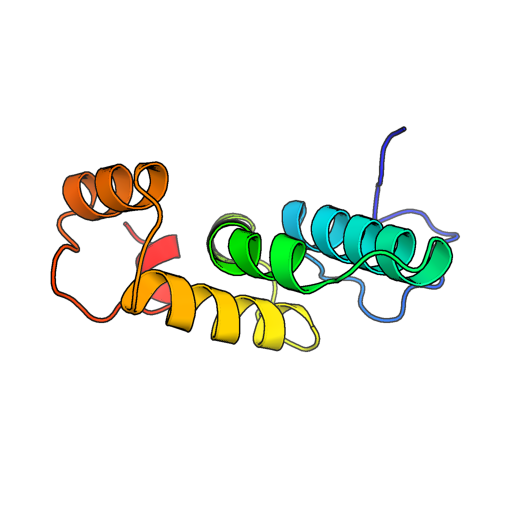3.652 7.676 18.377 1.00 85.56 88 ILE A CA 1
ATOM 684 C C . ILE A 1 88 ? -5.086 7.597 17.823 1.00 85.56 88 ILE A C 1
ATOM 686 O O . ILE A 1 88 ? -5.985 8.250 18.350 1.00 85.56 88 ILE A O 1
ATOM 690 N N . ALA A 1 89 ? -5.328 6.731 16.837 1.00 82.94 89 ALA A N 1
ATOM 691 C CA . ALA A 1 89 ? -6.647 6.471 16.257 1.00 82.94 89 ALA A CA 1
ATOM 692 C C . ALA A 1 89 ? -7.596 5.667 17.181 1.00 82.94 89 ALA A C 1
ATOM 694 O O . ALA A 1 89 ? -8.762 5.434 16.837 1.00 82.94 89 ALA A O 1
ATOM 695 N N . ASN A 1 90 ? -7.137 5.246 18.370 1.00 84.38 90 ASN A N 1
ATOM 696 C CA . ASN A 1 90 ? -7.867 4.376 19.303 1.00 84.38 90 ASN A CA 1
ATOM 697 C C . ASN A 1 90 ? -8.368 3.083 18.631 1.00 84.38 90 ASN A C 1
ATOM 699 O O . ASN A 1 90 ? -9.531 2.677 18.762 1.00 84.38 90 ASN A O 1
ATOM 703 N N . MET A 1 91 ? -7.478 2.461 17.861 1.00 81.56 91 MET A N 1
ATOM 704 C CA . MET A 1 91 ? -7.732 1.258 17.067 1.00 81.56 91 MET A CA 1
ATOM 705 C C . MET A 1 91 ? -6.947 0.032 17.549 1.00 81.56 91 MET A C 1
ATOM 707 O O . MET A 1 91 ? -6.996 -1.025 16.926 1.00 81.56 91 MET A O 1
ATOM 711 N N . GLU A 1 92 ? -6.234 0.151 18.667 1.00 78.75 92 GLU A N 1
ATOM 712 C CA . GLU A 1 92 ? -5.415 -0.929 19.213 1.00 78.75 92 GLU A CA 1
ATOM 713 C C . GLU A 1 92 ? -6.277 -2.156 19.575 1.00 78.75 92 GLU A C 1
ATOM 715 O O . GLU A 1 92 ? -7.331 -2.038 20.204 1.00 78.75 92 GLU A O 1
ATOM 720 N N . GLY A 1 93 ? -5.844 -3.342 19.133 1.00 75.62 93 GLY A N 1
ATOM 721 C CA . GLY A 1 93 ? -6.529 -4.615 19.389 1.00 75.62 93 GLY A CA 1
ATOM 722 C C . GLY A 1 93 ? -7.775 -4.887 18.537 1.00 75.62 93 GLY A C 1
ATOM 723 O O . GLY A 1 93 ? -8.455 -5.883 18.778 1.00 75.62 93 GLY A O 1
ATOM 724 N N . LYS A 1 94 ? -8.088 -4.037 17.551 1.00 80.69 94 LYS A N 1
ATOM 725 C CA . LYS A 1 94 ? -9.179 -4.270 16.593 1.00 80.69 94 LYS A CA 1
ATOM 726 C C . LYS A 1 94 ? -8.630 -4.772 15.265 1.00 80.69 94 LYS A C 1
ATOM 728 O O . LYS A 1 94 ? -7.563 -4.346 14.833 1.00 80.69 94 LYS A O 1
ATOM 733 N N . GLU A 1 95 ? -9.384 -5.653 14.613 1.00 81.25 95 GLU A N 1
ATOM 734 C CA . GLU A 1 95 ? -9.120 -5.993 13.219 1.00 81.25 95 GLU A CA 1
ATOM 735 C C . GLU A 1 95 ? -9.438 -4.769 12.363 1.00 81.25 95 GLU A C 1
ATOM 737 O O . GLU A 1 95 ? -10.576 -4.304 12.331 1.00 81.25 95 GLU A O 1
ATOM 742 N N . MET A 1 96 ? -8.414 -4.215 11.722 1.00 82.00 96 MET A N 1
ATOM 743 C CA . MET A 1 96 ? -8.566 -3.043 10.877 1.00 82.00 96 MET A CA 1
ATOM 744 C C . MET A 1 96 ? -9.046 -3.459 9.502 1.00 82.00 96 MET A C 1
ATOM 746 O O . MET A 1 96 ? -8.521 -4.410 8.913 1.00 82.00 96 MET A O 1
ATOM 750 N N . VAL A 1 97 ? -9.993 -2.695 8.972 1.00 85.81 97 VAL A N 1
ATOM 751 C CA . VAL A 1 97 ? -10.402 -2.763 7.571 1.00 85.81 97 VAL A CA 1
ATOM 752 C C . VAL A 1 97 ? -10.025 -1.482 6.835 1.00 85.81 97 VAL A C 1
ATOM 754 O O . VAL A 1 97 ? -9.783 -0.442 7.442 1.00 85.81 97 VAL A O 1
ATOM 757 N N . MET A 1 98 ? -9.980 -1.543 5.502 1.00 81.88 98 MET A N 1
ATOM 758 C CA . MET A 1 98 ? -9.602 -0.400 4.656 1.00 81.88 98 MET A CA 1
ATOM 759 C C . MET A 1 98 ? -10.397 0.869 4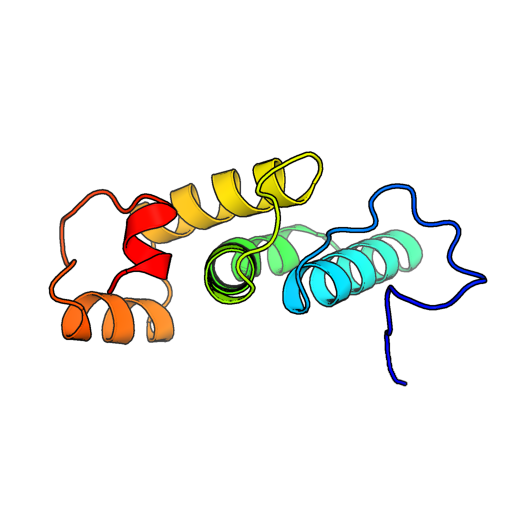.971 1.00 81.88 98 MET A C 1
ATOM 761 O O . MET A 1 98 ? -9.823 1.950 4.999 1.00 81.88 98 MET A O 1
ATOM 765 N N . SER A 1 99 ? -11.695 0.743 5.254 1.00 81.19 99 SER A N 1
ATOM 766 C CA . SER A 1 99 ? -12.535 1.880 5.634 1.00 81.19 99 SER A CA 1
ATOM 767 C C . SER A 1 99 ? -12.071 2.547 6.924 1.00 81.19 99 SER A C 1
ATOM 769 O O . SER A 1 99 ? -12.128 3.767 7.021 1.00 81.19 99 SER A O 1
ATOM 771 N N . ASP A 1 100 ? -11.574 1.790 7.900 1.00 82.81 100 ASP A N 1
ATOM 772 C CA . ASP A 1 100 ? -11.146 2.388 9.160 1.00 82.81 100 ASP A CA 1
ATOM 773 C C . ASP A 1 100 ? -9.929 3.298 8.978 1.00 82.81 100 ASP A C 1
ATOM 775 O O . ASP A 1 100 ? -9.852 4.334 9.624 1.00 82.81 100 ASP A O 1
ATOM 779 N N . ILE A 1 101 ? -9.026 2.944 8.055 1.00 81.12 101 ILE A N 1
ATOM 780 C CA . ILE A 1 101 ? -7.849 3.754 7.703 1.00 81.12 101 ILE A CA 1
ATOM 781 C C . ILE A 1 101 ? -8.265 5.068 7.014 1.00 81.12 101 ILE A C 1
ATOM 783 O O . ILE A 1 101 ? -7.549 6.060 7.084 1.00 81.12 101 ILE A O 1
ATOM 787 N N . VAL A 1 102 ? -9.419 5.090 6.339 1.00 79.44 102 VAL A N 1
ATOM 788 C CA . VAL A 1 102 ? -9.936 6.288 5.653 1.00 79.44 102 VAL A CA 1
ATOM 789 C C . VAL A 1 102 ? -10.633 7.246 6.623 1.00 79.44 102 VAL A C 1
ATOM 791 O O . VAL A 1 102 ? -10.567 8.459 6.441 1.00 79.44 102 VAL A O 1
ATOM 794 N N . PHE A 1 103 ? -11.342 6.719 7.626 1.00 73.94 103 PHE A N 1
ATOM 795 C CA . PHE A 1 103 ? -12.249 7.507 8.470 1.00 73.94 103 PHE A CA 1
ATOM 796 C C . PHE A 1 103 ? -11.685 7.907 9.842 1.00 73.94 103 PHE A C 1
ATOM 798 O O . PHE A 1 103 ? -12.354 8.664 10.552 1.00 73.94 103 PHE A O 1
ATOM 805 N N . LYS A 1 104 ? -10.512 7.405 10.242 1.00 63.62 104 LYS A N 1
ATOM 806 C CA . LYS A 1 104 ? -9.899 7.671 11.552 1.00 63.62 104 LYS A CA 1
ATOM 807 C C . LYS A 1 104 ? -8.486 8.215 11.446 1.00 63.62 104 LYS A C 1
ATOM 809 O O . LYS A 1 104 ? -8.169 9.080 12.291 1.00 63.62 104 LYS A O 1
#

Sequence (104 aa):
SCLDPKRADDLYPYKDLSGCGVGFKFMQAFCLHHGFPLEPLYKYLDLVAVSIASDIVPVTGENRIMASFGLQQLNKEPRTGLQSIIRIANMEGKEMVMSDIVFK

Foldseek 3Di:
DDDDLPDPPDPDPDSQQFPVRSVLVVVVVVCVVVVHDCVVSLLCLLVSLLRCLQRVTDCDDPVVVSNVSNLVCCQPPNDPVVVVVCVVLVNPPHRDDSVSSNPD

Radius of gyration: 14.46 Å; Cα contacts (8 Å, |Δi|>4): 105; chains: 1; bounding box: 31×23×42 Å

pLDDT: mean 82.43, std 12.2, range [39.38, 92.81]

Mean predicted aligned error: 7.08 Å

Secondary structure (DSSP, 8-state):
----TT-TT---S-TT--HHHHHHHHHHHHHHHHT--SHHHHTTHHHHHHHHHHTT----HHHHHHHHHHHHHHHHS--HHHHHHHHHTT-TTS---HHHHHH-